Protein AF-A0A2I1G1A5-F1 (afdb_monomer_lite)

pLDDT: mean 78.07, std 22.22, range [31.36, 97.31]

Sequence (78 aa):
MLILEPHSFDSASHLANVGDAKTLVIHPASTTHQQLTDEEQLSAGVNKEMIYVSVGYEHIDDIKEDFTIAFEKIKEIN

Radius of gyration: 14.29 Å; chains: 1; bounding box: 37×33×29 Å

Secondary structure (DSSP, 8-state):
-EE--SS--S-------SS-SS-EEE-GGGTTTTTS-HHHHHHTT--TT--EEE--SS-HHHHHHHHHHHHHHHHTT-

Foldseek 3Di:
DDFPDPDDDDDDDLDPDQADQGKDKDQCCVHVCVVDDQVVCVVVVHDNVDIDIRHHNDDPVVVVVSVVVVVVVVVVVD

Structure (mmCIF, N/CA/C/O backbone):
data_AF-A0A2I1G1A5-F1
#
_entry.id   AF-A0A2I1G1A5-F1
#
loop_
_atom_site.group_PDB
_atom_site.id
_atom_site.type_symbol
_atom_site.label_atom_id
_atom_site.label_alt_id
_atom_site.label_comp_id
_atom_site.label_asym_id
_atom_site.label_entity_id
_atom_site.label_seq_id
_atom_site.pdbx_PDB_ins_code
_atom_site.Cartn_x
_atom_site.Cartn_y
_atom_site.Cartn_z
_atom_site.occupancy
_atom_site.B_iso_or_equiv
_atom_site.auth_seq_id
_atom_site.auth_comp_id
_atom_site.auth_asym_id
_atom_site.auth_atom_id
_atom_site.pdbx_PDB_model_num
ATOM 1 N N . MET A 1 1 ? 2.607 6.885 3.535 1.00 44.50 1 MET A N 1
ATOM 2 C CA . MET A 1 1 ? 3.088 7.080 2.156 1.00 44.50 1 MET A CA 1
ATOM 3 C C . MET A 1 1 ? 4.471 6.475 2.094 1.00 44.50 1 MET A C 1
ATOM 5 O O . MET A 1 1 ? 5.386 7.053 2.664 1.00 44.50 1 MET A O 1
ATOM 9 N N . LEU A 1 2 ? 4.590 5.268 1.545 1.00 41.19 2 LEU A N 1
ATOM 10 C CA . LEU A 1 2 ? 5.895 4.687 1.245 1.00 41.19 2 LEU A CA 1
ATOM 11 C C . LEU A 1 2 ? 6.158 5.007 -0.221 1.00 41.19 2 LEU A C 1
ATOM 13 O O . LEU A 1 2 ? 5.514 4.441 -1.100 1.00 41.19 2 LEU A O 1
ATOM 17 N N . ILE A 1 3 ? 7.027 5.987 -0.460 1.00 45.28 3 ILE A N 1
ATOM 18 C CA . ILE A 1 3 ? 7.640 6.151 -1.774 1.00 45.28 3 ILE A CA 1
ATOM 19 C C . ILE A 1 3 ? 8.762 5.112 -1.807 1.00 45.28 3 ILE A C 1
ATOM 21 O O . ILE A 1 3 ? 9.661 5.162 -0.964 1.00 45.28 3 ILE A O 1
ATOM 25 N N . LEU A 1 4 ? 8.661 4.123 -2.694 1.00 41.47 4 LEU A N 1
ATOM 26 C CA . LEU A 1 4 ? 9.747 3.176 -2.928 1.00 41.47 4 LEU A CA 1
ATOM 2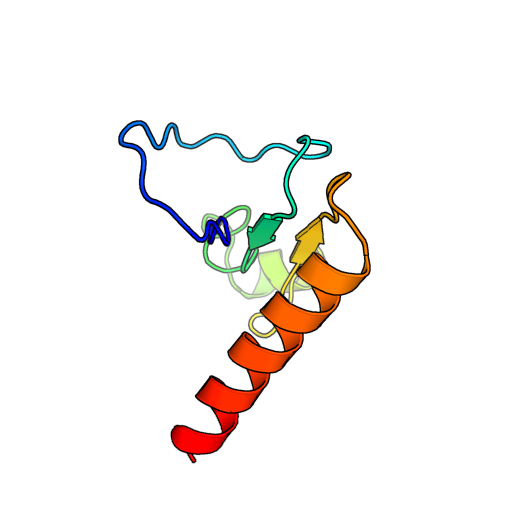7 C C . LEU A 1 4 ? 10.783 3.914 -3.781 1.00 41.47 4 LEU A C 1
ATOM 29 O O . LEU A 1 4 ? 10.623 4.058 -4.984 1.00 41.47 4 LEU A O 1
ATOM 33 N N . GLU A 1 5 ? 11.791 4.492 -3.130 1.00 42.34 5 GLU A N 1
ATOM 34 C CA . GLU A 1 5 ? 12.924 5.118 -3.814 1.00 42.34 5 GLU A CA 1
ATOM 35 C C . GLU A 1 5 ? 14.209 4.389 -3.433 1.00 42.34 5 GLU A C 1
ATOM 37 O O . GLU A 1 5 ? 14.500 4.275 -2.237 1.00 42.34 5 GLU A O 1
ATOM 42 N N . PRO A 1 6 ? 15.032 3.960 -4.405 1.00 37.69 6 PRO A N 1
ATOM 43 C CA . PRO A 1 6 ? 16.329 3.365 -4.106 1.00 37.69 6 PRO A CA 1
ATOM 44 C C . PRO A 1 6 ? 17.328 4.348 -3.476 1.00 37.69 6 PRO A C 1
ATOM 46 O O . PRO A 1 6 ? 18.318 3.907 -2.898 1.00 37.69 6 PRO A O 1
ATOM 49 N N . HIS A 1 7 ? 17.102 5.668 -3.529 1.00 36.19 7 HIS A N 1
ATOM 50 C CA . HIS A 1 7 ? 18.054 6.660 -3.020 1.00 36.19 7 HIS A CA 1
ATOM 51 C C . HIS A 1 7 ? 17.358 7.882 -2.397 1.00 36.19 7 HIS A C 1
ATOM 53 O O . HIS A 1 7 ? 16.484 8.498 -2.996 1.00 36.19 7 HIS A O 1
ATOM 59 N N . SER A 1 8 ? 17.758 8.216 -1.166 1.00 44.06 8 SER A N 1
ATOM 60 C CA . SER A 1 8 ? 17.209 9.288 -0.327 1.00 44.06 8 SER A CA 1
ATOM 61 C C . SER A 1 8 ? 17.241 10.665 -0.994 1.00 44.06 8 SER A C 1
ATOM 63 O O . SER A 1 8 ? 18.296 11.051 -1.484 1.00 44.06 8 SER A O 1
ATOM 65 N N . PHE A 1 9 ? 16.171 11.462 -0.869 1.00 36.12 9 PHE A N 1
ATOM 66 C CA . PHE A 1 9 ? 16.306 12.921 -0.782 1.00 36.12 9 PHE A CA 1
ATOM 67 C C . PHE A 1 9 ? 15.207 13.581 0.066 1.00 36.12 9 PHE A C 1
ATOM 69 O O . PHE A 1 9 ? 14.035 13.214 0.058 1.00 36.12 9 PHE A O 1
ATOM 76 N N . ASP A 1 10 ? 15.680 14.548 0.840 1.00 37.88 10 ASP A N 1
ATOM 77 C CA . ASP A 1 10 ? 15.091 15.254 1.969 1.00 37.88 10 ASP A CA 1
ATOM 78 C C . ASP A 1 10 ? 14.128 16.358 1.493 1.00 37.88 10 ASP A C 1
ATOM 80 O O . ASP A 1 10 ? 14.586 17.414 1.065 1.00 37.88 10 ASP A O 1
ATOM 84 N N . SER A 1 11 ? 12.812 16.088 1.465 1.00 32.28 11 SER A N 1
ATOM 85 C CA . SER A 1 11 ? 11.693 17.067 1.450 1.00 32.28 11 SER A CA 1
ATOM 86 C C . SER A 1 11 ? 10.339 16.349 1.293 1.00 32.28 11 SER A C 1
ATOM 88 O O . SER A 1 11 ? 9.672 16.445 0.264 1.00 32.28 11 SER A O 1
ATOM 90 N N . ALA A 1 12 ? 9.897 15.600 2.306 1.00 34.25 12 ALA A N 1
ATOM 91 C CA . ALA A 1 12 ? 8.596 14.925 2.262 1.00 34.25 12 ALA A CA 1
ATOM 92 C C . ALA A 1 12 ? 7.464 15.873 2.701 1.00 34.25 12 ALA A C 1
ATOM 94 O O . ALA A 1 12 ? 7.004 15.853 3.844 1.00 34.25 12 ALA A O 1
ATOM 95 N N . SER A 1 13 ? 7.003 16.718 1.777 1.00 31.36 13 SER A N 1
ATOM 96 C CA . SER A 1 13 ? 5.689 17.355 1.907 1.00 31.36 13 SER A CA 1
ATOM 97 C C . SER A 1 13 ? 4.598 16.276 1.994 1.00 31.36 13 SER A C 1
ATOM 99 O O . SER A 1 13 ? 4.673 15.244 1.327 1.00 31.36 13 SER A O 1
ATOM 101 N N . HIS A 1 14 ? 3.603 16.480 2.859 1.00 36.28 14 HIS A N 1
ATOM 102 C CA . HIS A 1 14 ? 2.418 15.624 2.982 1.00 36.28 14 HIS A CA 1
ATOM 103 C C . HIS A 1 14 ? 1.516 15.783 1.748 1.00 36.28 14 HIS A C 1
ATOM 105 O O . HIS A 1 14 ? 0.442 16.374 1.826 1.00 36.28 14 HIS A O 1
ATOM 111 N N . LEU A 1 15 ? 1.966 15.305 0.592 1.00 46.78 15 LEU A N 1
ATOM 112 C CA . LEU A 1 15 ? 1.212 15.360 -0.652 1.00 46.78 15 LEU A CA 1
ATOM 113 C C . LEU A 1 15 ? 0.805 13.946 -1.058 1.00 46.78 15 LEU A C 1
ATOM 115 O O . LEU A 1 15 ? 1.626 13.131 -1.466 1.00 46.78 15 LEU A O 1
ATOM 119 N N . ALA A 1 16 ? -0.487 13.653 -0.917 1.00 48.62 16 ALA A N 1
ATOM 120 C CA . ALA A 1 16 ? -1.102 12.496 -1.547 1.00 48.62 16 ALA A CA 1
ATOM 121 C C . ALA A 1 16 ? -1.300 12.817 -3.035 1.00 48.62 16 ALA A C 1
ATOM 123 O O . ALA A 1 16 ? -2.320 13.390 -3.416 1.00 48.62 16 ALA A O 1
ATOM 124 N N . ASN A 1 17 ? -0.312 12.489 -3.865 1.00 55.06 17 ASN A N 1
ATOM 125 C CA . ASN A 1 17 ? -0.414 12.676 -5.308 1.00 55.06 17 ASN A CA 1
ATOM 126 C C . ASN A 1 17 ? -1.014 11.419 -5.952 1.00 55.06 17 ASN A C 1
ATOM 128 O O . ASN A 1 17 ? -0.552 10.308 -5.720 1.00 55.06 17 ASN A O 1
ATOM 132 N N . VAL A 1 18 ? -2.052 11.591 -6.767 1.00 50.06 18 VAL A N 1
ATOM 133 C CA . VAL A 1 18 ? -2.511 10.583 -7.733 1.00 50.06 18 VAL A CA 1
ATOM 134 C C . VAL A 1 18 ? -1.958 11.013 -9.090 1.00 50.06 18 VAL A C 1
ATOM 136 O O . VAL A 1 18 ? -2.168 12.160 -9.482 1.00 50.06 18 VAL A O 1
ATOM 139 N N . GLY A 1 19 ? -1.258 10.123 -9.800 1.00 53.47 19 GLY A N 1
ATOM 140 C CA . GLY A 1 19 ? -0.680 10.427 -11.119 1.00 53.47 19 GLY A CA 1
ATOM 141 C C . GLY A 1 19 ? 0.697 11.102 -11.097 1.00 53.47 19 GLY A C 1
ATOM 142 O O . GLY A 1 19 ? 1.010 11.867 -12.007 1.00 53.47 19 GLY A O 1
ATOM 143 N N . ASP A 1 20 ? 1.506 10.840 -10.068 1.00 61.59 20 ASP A N 1
ATOM 144 C CA . ASP A 1 20 ? 2.920 11.227 -10.055 1.00 61.59 20 ASP A CA 1
ATOM 145 C C . ASP A 1 20 ? 3.739 10.358 -11.032 1.00 61.59 20 ASP A C 1
ATOM 147 O O . ASP A 1 20 ? 3.297 9.288 -11.457 1.00 61.59 20 ASP A O 1
ATOM 151 N N . ALA A 1 21 ? 4.949 10.794 -11.389 1.00 75.06 21 ALA A N 1
ATOM 152 C CA . ALA A 1 21 ? 5.853 9.999 -12.226 1.00 75.06 21 ALA A CA 1
ATOM 153 C C . ALA A 1 21 ? 6.289 8.695 -11.533 1.00 75.06 21 ALA A C 1
ATOM 155 O O . ALA A 1 21 ? 6.713 7.764 -12.216 1.00 75.06 21 ALA A O 1
ATOM 156 N N . LYS A 1 22 ? 6.171 8.641 -10.200 1.00 82.50 22 LYS A N 1
ATOM 157 C CA . LYS A 1 22 ? 6.574 7.517 -9.354 1.00 82.50 22 LYS A CA 1
ATOM 158 C C . LYS A 1 22 ? 5.382 6.731 -8.814 1.00 82.50 22 LYS A C 1
ATOM 160 O O . LYS A 1 22 ? 4.320 7.291 -8.536 1.00 82.50 22 LYS A O 1
ATOM 165 N N . THR A 1 23 ? 5.591 5.439 -8.617 1.00 87.31 23 THR A N 1
ATOM 166 C CA . THR A 1 23 ? 4.665 4.496 -8.012 1.00 87.31 23 THR A CA 1
ATOM 167 C C . THR A 1 23 ? 4.531 4.789 -6.521 1.00 87.31 23 THR A C 1
ATOM 169 O O . THR A 1 23 ? 5.509 4.953 -5.791 1.00 87.31 23 THR A O 1
ATOM 172 N N . LEU A 1 24 ? 3.287 4.855 -6.052 1.00 88.75 24 LEU A N 1
ATOM 173 C CA . LEU A 1 24 ? 2.943 5.210 -4.679 1.00 88.75 24 LEU A CA 1
ATOM 174 C C . LEU A 1 24 ? 2.126 4.101 -4.030 1.00 88.75 24 LEU A C 1
ATOM 176 O O . LEU A 1 24 ? 1.123 3.647 -4.584 1.00 88.75 24 LEU A O 1
ATOM 180 N N . VAL A 1 25 ? 2.527 3.715 -2.818 1.00 90.19 25 VAL A N 1
ATOM 181 C CA . VAL A 1 25 ? 1.835 2.707 -2.008 1.00 90.19 25 VAL A CA 1
ATOM 182 C C . VAL A 1 25 ? 1.383 3.325 -0.686 1.00 90.19 25 VAL A C 1
ATOM 184 O O . VAL A 1 25 ? 2.173 3.919 0.066 1.00 90.19 25 VAL A O 1
ATOM 187 N N . ILE A 1 26 ? 0.090 3.201 -0.384 1.00 89.62 26 ILE A N 1
ATOM 188 C CA . ILE A 1 26 ? -0.509 3.714 0.851 1.00 89.62 26 ILE A CA 1
ATOM 189 C C . ILE A 1 26 ? -1.403 2.674 1.524 1.00 89.62 26 ILE A C 1
ATOM 191 O O . ILE A 1 26 ? -2.023 1.837 0.876 1.00 89.62 26 ILE A O 1
ATOM 195 N N . HIS A 1 27 ? -1.511 2.786 2.845 1.00 93.81 27 HIS A N 1
ATOM 1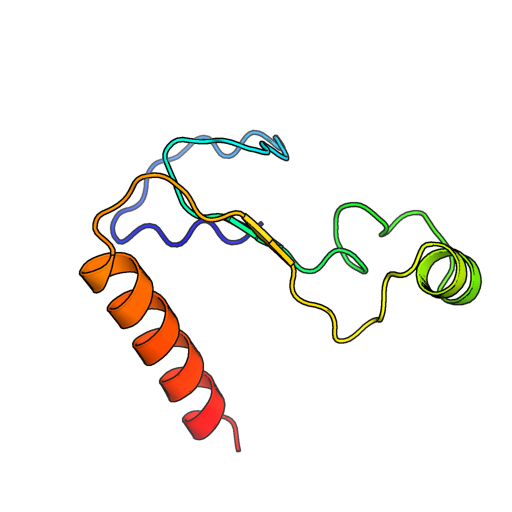96 C CA . HIS A 1 27 ? -2.516 2.098 3.642 1.00 93.81 27 HIS A CA 1
ATOM 197 C C . HIS A 1 27 ? -3.637 3.107 3.963 1.00 93.81 27 HIS A C 1
ATOM 199 O O . HIS A 1 27 ? -3.457 3.936 4.865 1.00 93.81 27 HIS A O 1
ATOM 205 N N . PRO A 1 28 ? -4.744 3.148 3.190 1.00 92.56 28 PRO A N 1
ATOM 206 C CA . PRO A 1 28 ? -5.766 4.192 3.297 1.00 92.56 28 PRO A CA 1
ATOM 207 C C . PRO A 1 28 ? -6.356 4.325 4.705 1.00 92.56 28 PRO A C 1
ATOM 209 O O . PRO A 1 28 ? -6.508 5.454 5.176 1.00 92.56 28 PRO A O 1
ATOM 212 N N . ALA A 1 29 ? -6.592 3.213 5.409 1.00 94.38 29 ALA A N 1
ATOM 213 C CA . ALA A 1 29 ? -7.154 3.217 6.761 1.00 94.38 29 ALA A CA 1
ATOM 214 C C . ALA A 1 29 ? -6.280 3.969 7.784 1.00 94.38 29 ALA A C 1
ATOM 216 O O . ALA A 1 29 ? -6.809 4.645 8.660 1.00 94.38 29 ALA A O 1
ATOM 217 N N . SER A 1 30 ? -4.946 3.930 7.657 1.00 92.81 30 SER A N 1
ATOM 218 C CA . SER A 1 30 ? -4.035 4.692 8.534 1.00 92.81 30 SER A CA 1
ATOM 219 C C . SER A 1 30 ? -3.482 5.967 7.895 1.00 92.81 30 SER A C 1
ATOM 221 O O . SER A 1 30 ? -2.520 6.537 8.407 1.00 92.81 30 SER A O 1
ATOM 223 N N . THR A 1 31 ? -4.005 6.388 6.740 1.00 93.12 31 THR A N 1
ATOM 224 C CA . THR A 1 31 ? -3.517 7.586 6.043 1.00 93.12 31 THR A CA 1
ATOM 225 C C . THR A 1 31 ? -4.669 8.473 5.592 1.00 93.12 31 THR A C 1
ATOM 227 O O . THR A 1 31 ? -5.123 9.318 6.360 1.00 93.12 31 THR A O 1
ATOM 230 N N . THR A 1 32 ? -5.162 8.304 4.366 1.00 88.88 32 THR A N 1
ATOM 231 C CA . THR A 1 32 ? -6.166 9.190 3.760 1.00 88.88 32 THR A CA 1
ATOM 232 C C . THR A 1 32 ? -7.516 9.144 4.471 1.00 88.88 32 THR A C 1
ATOM 234 O O . THR A 1 32 ? -8.205 10.156 4.505 1.00 88.88 32 THR A O 1
ATOM 237 N N . HIS A 1 33 ? -7.865 8.013 5.089 1.00 90.75 33 HIS A N 1
ATOM 238 C CA . HIS A 1 33 ? -9.134 7.810 5.795 1.00 90.75 33 HIS A CA 1
ATOM 239 C C . HIS A 1 33 ? -8.960 7.710 7.317 1.00 90.75 33 HIS A C 1
ATOM 241 O O . HIS A 1 33 ? -9.909 7.381 8.021 1.00 90.75 33 HIS A O 1
ATOM 247 N N . GLN A 1 34 ? -7.779 8.046 7.850 1.00 93.19 34 GLN A N 1
ATOM 248 C CA . GLN A 1 34 ? -7.457 7.891 9.279 1.00 93.19 34 GLN A CA 1
ATOM 249 C C . GLN A 1 34 ? -8.361 8.688 10.235 1.00 93.19 34 GLN A C 1
ATOM 251 O O . GLN A 1 34 ? -8.390 8.407 11.425 1.00 93.19 34 GLN A O 1
ATOM 256 N N . GLN A 1 35 ? -9.044 9.721 9.731 1.00 94.38 35 GLN A N 1
ATOM 257 C CA . GLN A 1 35 ? -9.945 10.569 10.519 1.00 94.38 35 GLN A CA 1
ATOM 258 C C . GLN A 1 35 ? -11.347 9.955 10.678 1.00 94.38 35 GLN A C 1
ATOM 260 O O . GLN A 1 35 ? -12.134 10.453 11.476 1.00 94.38 35 GLN A O 1
ATOM 265 N N . LEU A 1 36 ? -11.669 8.912 9.907 1.00 95.06 36 LEU A N 1
ATOM 266 C CA . LEU A 1 36 ? -12.939 8.195 9.976 1.00 95.06 36 LEU A CA 1
ATOM 267 C C . LEU A 1 36 ? -12.864 7.064 11.003 1.00 95.06 36 LEU A C 1
ATOM 269 O O . LEU A 1 36 ? -11.805 6.461 11.195 1.00 95.06 36 LEU A O 1
ATOM 273 N N . THR A 1 37 ? -13.999 6.740 11.614 1.00 97.12 37 THR A N 1
ATOM 274 C CA . THR A 1 37 ? -14.141 5.523 12.426 1.00 97.12 37 THR A CA 1
ATOM 275 C C . THR A 1 37 ? -14.027 4.264 11.564 1.00 97.12 37 THR A C 1
ATOM 277 O O . THR A 1 37 ? -14.236 4.307 10.354 1.00 97.12 37 THR A O 1
ATOM 280 N N . ASP A 1 38 ? -13.744 3.114 12.181 1.00 95.75 38 ASP A N 1
ATOM 281 C CA . ASP A 1 38 ? -13.635 1.830 11.470 1.00 95.75 38 ASP A CA 1
ATOM 282 C C . ASP A 1 38 ? -14.892 1.494 10.640 1.00 95.75 38 ASP A C 1
ATOM 284 O O . ASP A 1 38 ? -14.791 0.987 9.522 1.00 95.75 38 ASP A O 1
ATOM 288 N N . GLU A 1 39 ? -16.079 1.796 11.174 1.00 97.31 39 GLU A N 1
ATOM 289 C CA . GLU A 1 39 ? -17.361 1.566 10.497 1.00 97.31 39 GLU A CA 1
ATOM 290 C C . GLU A 1 39 ? -17.530 2.494 9.287 1.00 97.31 39 GLU A C 1
ATOM 292 O O . GLU A 1 39 ? -17.940 2.052 8.211 1.00 97.31 39 GLU A O 1
ATOM 297 N N . GLU A 1 40 ? -17.156 3.767 9.432 1.00 97.19 40 GLU A N 1
ATOM 298 C CA . GLU A 1 40 ? -17.185 4.746 8.345 1.00 97.19 40 GLU A CA 1
ATOM 299 C C . GLU A 1 40 ? -16.164 4.406 7.254 1.00 97.19 40 GLU A C 1
ATOM 301 O O . GLU A 1 40 ? -16.504 4.469 6.072 1.00 97.19 40 GLU A O 1
ATOM 306 N N . GLN A 1 41 ? -14.951 3.977 7.622 1.00 96.06 41 GLN A N 1
ATOM 307 C CA . GLN A 1 41 ? -13.943 3.490 6.674 1.00 96.06 41 GLN A CA 1
ATOM 308 C C . GLN A 1 41 ? -14.484 2.317 5.858 1.00 96.06 41 GLN A C 1
ATOM 310 O O . GLN A 1 41 ? -14.448 2.357 4.626 1.00 96.06 41 GLN A O 1
ATOM 315 N N . LEU A 1 42 ? -15.056 1.314 6.527 1.00 96.25 42 LEU A N 1
ATOM 316 C CA . LEU A 1 42 ? -15.627 0.151 5.856 1.00 96.25 42 LEU A CA 1
ATOM 317 C C . LEU A 1 42 ? -16.784 0.550 4.930 1.00 96.25 42 LEU A C 1
ATOM 319 O O . LEU A 1 42 ? -16.859 0.068 3.799 1.00 96.25 42 LEU A O 1
ATOM 323 N N . SER A 1 43 ? -17.648 1.472 5.369 1.00 96.19 43 SER A N 1
ATOM 324 C CA . SER A 1 43 ? -18.752 1.998 4.555 1.00 96.19 43 SER A CA 1
ATOM 325 C C . SER A 1 43 ? -18.274 2.775 3.320 1.00 96.19 43 SER A C 1
ATOM 327 O O . SER A 1 43 ? -18.925 2.735 2.278 1.00 96.19 43 SER A O 1
ATOM 329 N N . ALA A 1 44 ? -17.105 3.418 3.408 1.00 93.75 44 ALA A N 1
ATOM 330 C CA . ALA A 1 44 ? -16.432 4.097 2.304 1.00 93.75 44 ALA A CA 1
ATOM 331 C C . ALA A 1 44 ? -15.638 3.135 1.396 1.00 93.75 44 ALA A C 1
ATOM 333 O O . ALA A 1 44 ? -14.960 3.578 0.469 1.00 93.75 44 ALA A O 1
ATOM 334 N N . GLY A 1 45 ? -15.711 1.823 1.644 1.00 94.75 45 GLY A N 1
ATOM 335 C CA . GLY A 1 45 ? -15.010 0.798 0.871 1.00 94.75 45 GLY A CA 1
ATOM 336 C C . GLY A 1 45 ? -13.550 0.590 1.278 1.00 94.75 45 GLY A C 1
ATOM 337 O O . GLY A 1 45 ? -12.815 -0.078 0.555 1.00 94.75 45 GLY A O 1
ATOM 338 N N . VAL A 1 46 ? -13.116 1.128 2.420 1.00 95.06 46 VAL A N 1
ATOM 339 C CA . VAL A 1 46 ? -11.750 0.991 2.939 1.00 95.06 46 VAL A CA 1
ATOM 340 C C . VAL A 1 46 ? -11.707 -0.098 4.010 1.00 95.06 46 VAL A C 1
ATOM 342 O O . VAL A 1 46 ? -12.215 0.071 5.114 1.00 95.06 46 VAL A O 1
ATOM 345 N N . ASN A 1 47 ? -11.064 -1.224 3.692 1.00 94.69 47 ASN A N 1
ATOM 346 C CA . ASN A 1 47 ? -10.752 -2.273 4.669 1.00 94.69 47 ASN A CA 1
ATOM 347 C C . ASN A 1 47 ? -9.416 -1.954 5.382 1.00 94.69 47 ASN A C 1
ATOM 349 O O . ASN A 1 47 ? -8.503 -1.409 4.764 1.00 94.69 47 ASN A O 1
ATOM 353 N N . LYS A 1 48 ? -9.274 -2.340 6.657 1.00 93.50 48 LYS A N 1
ATOM 354 C CA . LYS A 1 48 ? -8.034 -2.249 7.452 1.00 93.50 48 LYS A CA 1
ATOM 355 C C . LYS A 1 48 ? -6.844 -3.023 6.887 1.00 93.50 48 LYS A C 1
ATOM 357 O O . LYS A 1 48 ? -5.721 -2.766 7.284 1.00 93.50 48 LYS A O 1
ATOM 362 N N . GLU A 1 49 ? -7.070 -3.993 6.014 1.00 93.25 49 GLU A N 1
ATOM 363 C CA . GLU A 1 49 ? -5.992 -4.763 5.371 1.00 93.25 49 GLU A CA 1
ATOM 364 C C . GLU A 1 49 ? -5.670 -4.231 3.966 1.00 93.25 49 GLU A C 1
ATOM 366 O O . GLU A 1 49 ? -4.785 -4.739 3.278 1.00 93.25 49 GLU A O 1
ATOM 371 N N . MET A 1 50 ? -6.407 -3.216 3.508 1.00 94.19 50 MET A N 1
ATOM 372 C CA . MET A 1 50 ? -6.298 -2.704 2.151 1.00 94.19 50 MET A CA 1
ATOM 373 C C . MET A 1 50 ? -4.983 -1.960 1.951 1.00 94.19 50 MET A C 1
ATOM 375 O O . MET A 1 50 ? -4.670 -1.022 2.677 1.00 94.19 50 MET A O 1
ATOM 379 N N . ILE A 1 51 ? -4.269 -2.303 0.885 1.00 92.69 51 ILE A N 1
ATOM 380 C CA . ILE A 1 51 ? -3.158 -1.515 0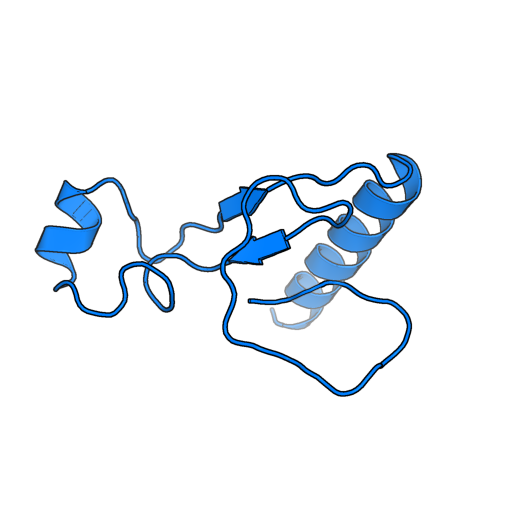.360 1.00 92.69 51 ILE A CA 1
ATOM 381 C C . ILE A 1 51 ? -3.592 -0.927 -0.977 1.00 92.69 51 ILE A C 1
ATOM 383 O O . ILE A 1 51 ? -4.081 -1.649 -1.845 1.00 92.69 51 ILE A O 1
ATOM 387 N N . TYR A 1 52 ? -3.422 0.382 -1.141 1.00 91.00 52 TYR A N 1
ATOM 388 C CA . TYR A 1 52 ? -3.718 1.071 -2.389 1.00 91.00 52 TYR A CA 1
ATOM 389 C C . TYR A 1 52 ? -2.416 1.418 -3.111 1.00 91.00 52 TYR A C 1
ATOM 391 O O . TYR A 1 52 ? -1.523 2.035 -2.527 1.00 91.00 52 TYR A O 1
ATOM 399 N N . VAL A 1 53 ? -2.323 1.002 -4.375 1.00 90.38 53 VAL A N 1
ATOM 400 C CA . VAL A 1 53 ? -1.175 1.231 -5.253 1.00 90.38 53 VAL A CA 1
ATOM 401 C C . VAL A 1 53 ? -1.605 2.134 -6.406 1.00 90.38 53 VAL A C 1
ATOM 403 O O . VAL A 1 53 ? -2.488 1.773 -7.182 1.00 90.38 53 VAL A O 1
ATOM 406 N N . SER A 1 54 ? -0.967 3.295 -6.526 1.00 88.25 54 SER A N 1
ATOM 407 C CA . SER A 1 54 ? -1.032 4.152 -7.711 1.00 88.25 54 SER A CA 1
ATOM 408 C C . SER A 1 54 ? 0.243 3.929 -8.509 1.00 88.25 54 SER A C 1
ATOM 410 O O . SER A 1 54 ? 1.311 4.354 -8.079 1.00 88.25 54 SER A O 1
ATOM 412 N N . VAL A 1 55 ? 0.136 3.243 -9.642 1.00 87.50 55 VAL A N 1
ATOM 413 C CA . VAL A 1 55 ? 1.288 2.912 -10.491 1.00 87.50 55 VAL A CA 1
ATOM 414 C C . VAL A 1 55 ? 1.739 4.159 -11.252 1.00 87.50 55 VAL A C 1
ATOM 416 O O . VAL A 1 55 ? 0.910 4.836 -11.864 1.00 87.50 55 VAL A O 1
ATOM 419 N N . GLY A 1 56 ? 3.032 4.467 -11.166 1.00 85.62 56 GLY A N 1
ATOM 420 C CA . GLY A 1 56 ? 3.675 5.569 -11.875 1.00 85.62 56 GLY A CA 1
ATOM 421 C C . GLY A 1 56 ? 4.072 5.195 -13.304 1.00 85.62 56 GLY A C 1
ATOM 422 O O . GLY A 1 56 ? 3.545 4.251 -13.895 1.00 85.62 56 GLY A O 1
ATOM 423 N N . TYR A 1 57 ? 4.997 5.964 -13.875 1.00 87.69 57 TYR A N 1
ATOM 424 C CA . TYR A 1 57 ? 5.489 5.792 -15.249 1.00 87.69 57 TYR A CA 1
ATOM 425 C C . TYR A 1 57 ? 6.879 5.139 -15.314 1.00 87.69 57 TYR A C 1
ATOM 427 O O . TYR A 1 57 ? 7.550 5.223 -16.345 1.00 87.69 57 TYR A O 1
ATOM 435 N N . GLU A 1 58 ? 7.335 4.506 -14.232 1.00 88.94 58 GLU A N 1
ATOM 436 C CA . GLU A 1 58 ? 8.622 3.808 -14.215 1.00 88.94 58 GLU A CA 1
ATOM 437 C C . GLU A 1 58 ? 8.649 2.597 -15.156 1.00 88.94 58 GLU A C 1
ATOM 439 O O . GLU A 1 58 ? 7.626 2.141 -15.679 1.00 88.94 58 GLU A O 1
ATOM 444 N N . HIS A 1 59 ? 9.848 2.057 -15.382 1.00 93.19 59 HIS A N 1
ATOM 445 C CA . HIS A 1 59 ? 9.980 0.834 -16.154 1.00 93.19 59 HIS A CA 1
ATOM 446 C C . HIS A 1 59 ? 9.283 -0.321 -15.426 1.00 93.19 59 HIS A C 1
ATOM 448 O O . HIS A 1 59 ? 9.438 -0.511 -14.221 1.00 93.19 59 HIS A O 1
ATOM 454 N N . ILE A 1 60 ? 8.515 -1.118 -16.171 1.00 93.81 60 ILE A N 1
ATOM 455 C CA . ILE A 1 60 ? 7.675 -2.165 -15.581 1.00 93.81 60 ILE A CA 1
ATOM 456 C C . ILE A 1 60 ? 8.484 -3.221 -14.816 1.00 93.81 60 ILE A C 1
ATOM 458 O O . ILE A 1 60 ? 7.992 -3.770 -13.832 1.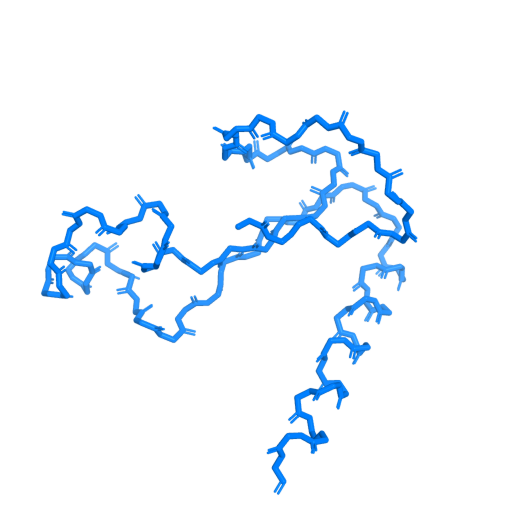00 93.81 60 ILE A O 1
ATOM 462 N N . ASP A 1 61 ? 9.713 -3.503 -15.248 1.00 95.69 61 ASP A N 1
ATOM 463 C CA . ASP A 1 61 ? 10.568 -4.477 -14.567 1.00 95.69 61 ASP A CA 1
ATOM 464 C C . ASP A 1 61 ? 11.050 -3.966 -13.203 1.00 95.69 61 ASP A C 1
ATOM 466 O O . ASP A 1 61 ? 11.031 -4.742 -12.251 1.00 95.69 61 ASP A O 1
ATOM 470 N N . ASP A 1 62 ? 11.342 -2.668 -13.075 1.00 91.62 62 ASP A N 1
ATOM 471 C CA . ASP A 1 62 ? 11.751 -2.056 -11.804 1.00 91.62 62 ASP A CA 1
ATOM 472 C C . ASP A 1 62 ? 10.601 -2.134 -10.787 1.00 91.62 62 ASP A C 1
ATOM 474 O O . ASP A 1 62 ? 10.780 -2.574 -9.653 1.00 91.62 62 ASP A O 1
ATOM 478 N N . ILE A 1 63 ? 9.372 -1.826 -11.225 1.00 90.81 63 ILE A N 1
ATOM 479 C CA . ILE A 1 63 ? 8.169 -1.935 -10.383 1.00 90.81 63 ILE A CA 1
ATOM 480 C C . ILE A 1 63 ? 7.975 -3.383 -9.908 1.00 90.81 63 ILE A C 1
ATOM 482 O O . ILE A 1 63 ? 7.648 -3.632 -8.746 1.00 90.81 63 ILE A O 1
ATOM 486 N N . LYS A 1 64 ? 8.167 -4.371 -10.789 1.00 94.75 64 LYS A N 1
ATOM 487 C CA . LYS A 1 64 ? 8.028 -5.792 -10.424 1.00 94.75 64 LYS A CA 1
ATOM 488 C C . LYS A 1 64 ? 9.111 -6.237 -9.448 1.00 94.75 64 LYS A C 1
ATOM 490 O O . LYS A 1 64 ? 8.805 -7.015 -8.540 1.00 94.75 64 LYS A O 1
ATOM 495 N N . GLU A 1 65 ? 10.344 -5.782 -9.634 1.00 95.19 65 GLU A N 1
ATOM 496 C CA . GLU A 1 65 ? 11.460 -6.072 -8.734 1.00 95.19 65 GLU A CA 1
ATOM 497 C C . GLU A 1 65 ? 11.194 -5.502 -7.337 1.00 95.19 65 GLU A C 1
ATOM 499 O O . GLU A 1 65 ? 11.260 -6.243 -6.355 1.00 95.19 65 GLU A O 1
ATOM 504 N N . ASP A 1 66 ? 10.745 -4.251 -7.251 1.00 92.44 66 ASP A N 1
ATOM 505 C CA . ASP A 1 66 ? 10.398 -3.596 -5.988 1.00 92.44 66 ASP A CA 1
ATOM 506 C C . ASP A 1 66 ? 9.324 -4.364 -5.202 1.00 92.44 66 ASP A C 1
ATOM 508 O O . ASP A 1 66 ? 9.490 -4.645 -4.009 1.00 92.44 66 ASP A O 1
ATOM 512 N N . PHE A 1 67 ? 8.232 -4.772 -5.861 1.00 93.69 67 PHE A N 1
ATOM 513 C CA . PHE A 1 67 ? 7.198 -5.586 -5.211 1.00 93.69 67 PHE A CA 1
ATOM 514 C C . PHE A 1 67 ? 7.701 -6.985 -4.837 1.00 93.69 67 PHE A C 1
ATOM 516 O O . PHE A 1 67 ? 7.304 -7.514 -3.797 1.00 93.69 67 PHE A O 1
ATOM 523 N N . THR A 1 68 ? 8.586 -7.584 -5.638 1.00 94.88 68 THR A N 1
ATOM 524 C CA . THR A 1 68 ? 9.189 -8.890 -5.322 1.00 94.88 68 THR A CA 1
ATOM 525 C C . THR A 1 68 ? 10.001 -8.805 -4.032 1.00 94.88 68 THR A C 1
ATOM 527 O O . THR A 1 68 ? 9.731 -9.560 -3.096 1.00 94.88 68 THR A O 1
ATOM 530 N N . ILE A 1 69 ? 10.905 -7.827 -3.933 1.00 91.75 69 ILE A N 1
ATOM 531 C CA . ILE A 1 69 ? 11.716 -7.568 -2.735 1.00 91.75 69 ILE A CA 1
ATOM 532 C C . ILE A 1 69 ? 10.817 -7.291 -1.522 1.00 91.75 69 ILE A C 1
ATOM 534 O O . ILE A 1 69 ? 11.067 -7.792 -0.422 1.00 91.75 69 ILE A O 1
ATOM 538 N N . ALA A 1 70 ? 9.753 -6.502 -1.696 1.00 90.00 70 ALA A N 1
ATOM 539 C CA . ALA A 1 70 ? 8.815 -6.200 -0.618 1.00 90.00 70 ALA A CA 1
ATOM 540 C C . ALA A 1 70 ? 8.110 -7.462 -0.088 1.00 90.00 70 ALA A C 1
ATOM 542 O O . ALA A 1 70 ? 8.022 -7.649 1.127 1.00 90.00 70 ALA A O 1
ATOM 543 N N . PHE A 1 71 ? 7.644 -8.351 -0.970 1.00 89.94 71 PHE A N 1
ATOM 544 C CA . PHE A 1 71 ? 6.991 -9.598 -0.561 1.00 89.94 71 PHE A CA 1
ATOM 545 C C . PHE A 1 71 ? 7.959 -10.613 0.050 1.00 89.94 71 PHE A C 1
ATOM 547 O O . PHE A 1 71 ? 7.557 -11.371 0.934 1.00 89.94 71 PHE A O 1
ATOM 554 N N . GLU A 1 72 ? 9.220 -10.641 -0.376 1.00 93.12 72 GLU A N 1
ATOM 555 C CA . GLU A 1 72 ? 10.248 -11.482 0.248 1.00 93.12 72 GLU A CA 1
ATOM 556 C C . GLU A 1 72 ? 10.490 -11.090 1.706 1.00 93.12 72 GLU A C 1
ATOM 558 O O . GLU A 1 72 ? 10.464 -11.960 2.575 1.00 93.12 72 GLU A O 1
AT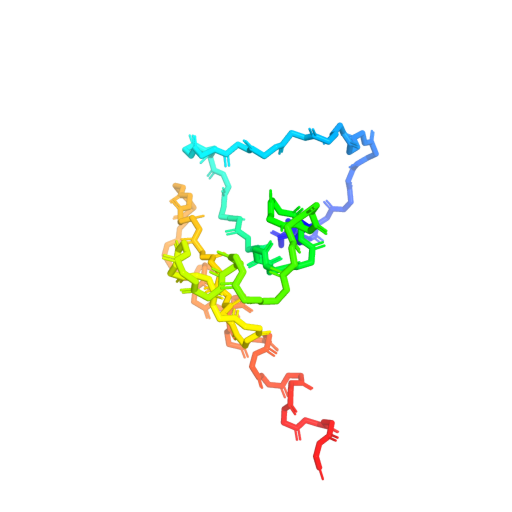OM 563 N N . LYS A 1 73 ? 10.574 -9.789 2.008 1.00 89.56 73 LYS A N 1
ATOM 564 C CA . LYS A 1 73 ? 10.717 -9.293 3.389 1.00 89.56 73 LYS A CA 1
ATOM 565 C C . LYS A 1 73 ? 9.565 -9.705 4.307 1.00 89.56 73 LYS A C 1
ATOM 567 O O . LYS A 1 73 ? 9.775 -9.900 5.497 1.00 89.56 73 LYS A O 1
ATOM 572 N N . ILE A 1 74 ? 8.349 -9.861 3.777 1.00 87.62 74 ILE A N 1
ATOM 573 C CA . ILE A 1 74 ? 7.197 -10.334 4.565 1.00 87.62 74 ILE A CA 1
ATOM 574 C C . ILE A 1 74 ? 7.355 -11.815 4.939 1.00 87.62 74 ILE A C 1
ATOM 576 O O . ILE A 1 74 ? 6.925 -12.223 6.017 1.00 87.62 74 ILE A O 1
ATOM 580 N N . LYS A 1 75 ? 7.985 -12.629 4.083 1.00 78.50 75 LYS A N 1
ATOM 581 C CA . LYS A 1 75 ? 8.203 -14.059 4.361 1.00 78.50 75 LYS A CA 1
ATOM 582 C C . LYS A 1 75 ? 9.187 -14.293 5.503 1.00 78.50 75 LYS A C 1
ATOM 584 O O . LYS A 1 75 ? 9.065 -15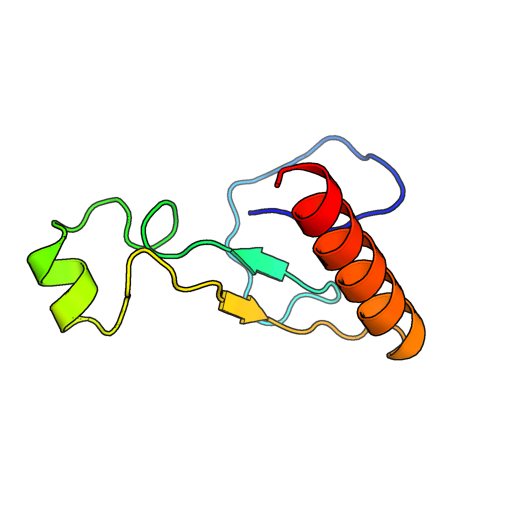.304 6.173 1.00 78.50 75 LYS A O 1
ATOM 589 N N . GLU A 1 76 ? 10.123 -13.375 5.728 1.00 74.31 76 GLU A N 1
ATOM 590 C CA . GLU A 1 76 ? 11.104 -13.458 6.820 1.00 74.31 76 GLU A CA 1
ATOM 591 C C . GLU A 1 76 ? 10.515 -13.123 8.201 1.00 74.31 76 GLU A C 1
ATOM 593 O O . GLU A 1 76 ? 11.147 -13.382 9.222 1.00 74.31 76 GLU A O 1
ATOM 598 N N . ILE A 1 77 ? 9.316 -12.532 8.243 1.00 65.94 77 ILE A N 1
ATOM 599 C CA . ILE A 1 77 ? 8.645 -12.096 9.478 1.00 65.94 77 ILE A CA 1
ATOM 600 C C . ILE A 1 77 ? 7.739 -13.208 10.062 1.00 65.94 77 ILE A C 1
ATOM 602 O O . ILE A 1 77 ? 7.258 -13.072 11.187 1.00 65.94 77 ILE A O 1
ATOM 606 N N . ASN A 1 78 ? 7.550 -14.323 9.342 1.00 47.03 78 ASN A N 1
ATOM 607 C CA . ASN A 1 78 ? 6.787 -15.507 9.775 1.00 47.03 78 ASN A CA 1
ATOM 608 C C . ASN A 1 78 ? 7.701 -16.702 10.062 1.00 47.03 78 ASN A C 1
ATOM 610 O O . ASN A 1 78 ? 7.349 -17.490 10.968 1.00 47.03 78 ASN A O 1
#

InterPro domains:
  IPR000277 Cys/Met metabolism, pyridoxal phosphate-dependent enzyme [PF01053] (11-72)
  IPR006235 O-acetylhomoserine/O-acetylserine sulfhydrylase [PTHR43797] (12-73)
  IPR015422 Pyridoxal phosphate-dependent transferase, small domain [G3DSA:3.90.1150.10] (6-78)
  IPR015424 Pyridoxal phosphate-dependent transferase [SSF53383] (11-74)

Organism: NCBI:txid588596

=== Feature glossary ===
Each block in this record encodes a different view of the same protein. In brief:

Predicted aligned error. PAE(i, j) answers: if I align the predicted and true structures on residue i, how far off (in Å) do I expect residue j to be? A block-diagonal PAE matrix with low values on the blocks and high values off-diagonal is the signature of a multi-domain protein with confidently predicted domains but uncertain inter-domain orientation.

Contact-map, Ramachandran, and PAE plots. Plot images: a contact map (which residues are close in 3D, as an N×N binary image), a Ramachandran scatter (backbone torsion angles, revealing secondary-structure composition at a glance), and — for AlphaFold structures — a PAE heatmap (pairwise prediction confidence).

Backbone torsions (φ/ψ). φ (phi) and ψ (psi) are the two rotatable backbone dihedrals per residue: φ is the C(i-1)–N–Cα–C torsion, ψ is the N–Cα–C–N(i+1) torsion, both in degrees on (−180°, 180°]. α-helical residues cluster near (−60°, −45°); β-strand residues near (−120°, +130°). A Ramachandran plot is simply a scatter of (φ, ψ) for every residue.

Foldseek 3Di. A 3Di character summarizes, for each residue, the relative orientation of the Cα frame of its nearest spatial neighbor. Because it encodes fold topology rather than chemistry, 3Di alignments detect remote structural similarity that sequence alignment misses.

Radius of gyration, Cα contacts, bounding box. Three whole-structure scalars: the radius of gyration (RMS distance of Cα from centroid, in Å), the count of Cα–Cα contacts (pairs closer than 8 Å and separated by more than four residues in sequence — i.e. tertiary, not local, contacts), and the bounding-box dimensions. Together they distinguish compact globular folds from extended fibres or disordered chains.

Sequence. Sequence gives the chain of amino acids in standard one-letter code (A=alanine, C=cysteine, …, Y=tyrosine), read N→C. It is the only feature that is directly encoded by the gene; all structural features are derived from the folded form of this sequence.

mmCIF coordinates. Atomic coordinates in PDBx/mmCIF format — the same representation the Protein Data Bank distributes. Each line of the _atom_site loop places one backbone atom in Cartesian space (units: ångströms, origin: arbitrary).

Secondary structure (3-state, P-SEA). Three-state secondary structure (P-SEA) collapses the eight DSSP classes into helix (a), strand (b), and coil (c). P-SEA assigns these from Cα geometry alone — distances and angles — without requiring backbone oxygens, so it works on any Cα trace.

InterPro / GO / CATH / organism. Functional annotations link the protein to curated databases. InterPro entries identify conserved domains and families by matching the sequence against member-database signatures (Pfam, PROSITE, CDD, …). Gene Ontology (GO) terms describe molecular function, biological process, and cellular component in a controlled vocabulary. CATH places the structure in a hierarchical fold classification (Class/Architecture/Topology/Homologous-superfamily). The organism is the source species.

B-factor. B-factor (Debye–Waller factor) reflects atomic displacement in the crystal lattice. It is an experimental observable (units Å²), not a prediction; low values mean the atom is pinned down, high values mean it moves or is heterogeneous across the crystal.

Rendered structure images. Structure images are PyMOL renders from six orthogonal camera directions. Cartoon representation draws helices as coils and strands as arrows; sticks shows the backbone as bonds; surface shows the solvent-excluded envelope. Rainbow coloring maps sequence position to hue (blue→red, N→C); chain coloring assigns a distinct color per polypeptide.

Solvent-accessible surface area. Solvent-accessible surface area (SASA) is the area in Å² traced out by the centre of a 1.4 Å probe sphere (a water molecule) rolled over the protein's van der Waals surface (Shrake–Rupley / Lee–Richards construction). Buried residues have near-zero SASA; fully exposed residues can exceed 200 Å². The total SASA scales roughly with the number of surface residues.

Secondary structure (8-state, DSSP). The SS8 string is DSSP's per-residue secondary-structure call. α-helix (H) means an i→i+4 H-bond ladder; β-strand (E) means the residue participates in a β-sheet; 3₁₀ (G) and π (I) are tighter and wider helices; T/S are turns/bends; '-' is loop.

pLDDT. For AlphaFold models, the B-factor field carries pLDDT — the model's own estimate of local accuracy on a 0–100 scale. Regions with pLDDT<50 should be treated as essentially unmodeled; they often correspond to intrinsically disordered segments.

Nearest PDB structures. Nearest PDB neighbors are the top structural matches found by Foldseek when searching this structure against the entire Protein Data Bank. Each hit reports a TM-score (0 to 1; >0.5 almost always implies the same fold) and an E-value. These are *structural* homologs — they may share no detectable sequence similarity.